Protein AF-A0A967SEU0-F1 (afdb_monomer)

Structure (mmCIF, N/CA/C/O backbone):
data_AF-A0A967SEU0-F1
#
_entry.id   AF-A0A967SEU0-F1
#
loop_
_atom_site.group_PDB
_atom_site.id
_atom_site.type_symbol
_atom_site.label_atom_id
_atom_site.label_alt_id
_atom_site.label_comp_id
_atom_site.label_asym_id
_atom_site.label_entity_id
_atom_site.label_seq_id
_atom_site.pdbx_PDB_ins_code
_atom_site.Cartn_x
_atom_site.Cartn_y
_atom_site.Cartn_z
_atom_site.occupancy
_atom_site.B_iso_or_eq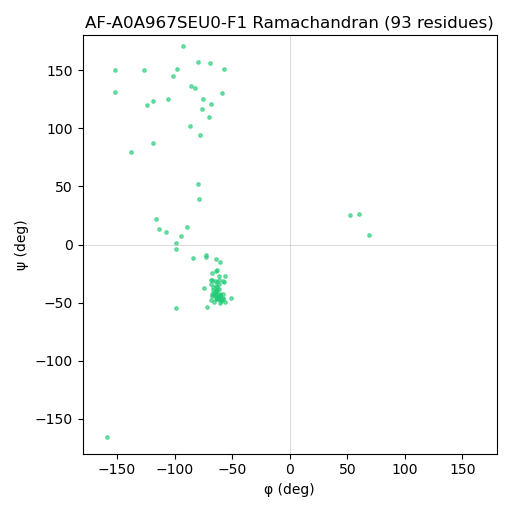uiv
_atom_site.auth_seq_id
_atom_site.auth_comp_id
_atom_site.auth_asym_id
_atom_site.auth_atom_id
_atom_site.pdbx_PDB_model_num
ATOM 1 N N . ILE A 1 1 ? -19.789 -3.528 8.147 1.00 94.44 1 ILE A N 1
ATOM 2 C CA . ILE A 1 1 ? -19.196 -2.215 7.792 1.00 94.44 1 ILE A CA 1
ATOM 3 C C . ILE A 1 1 ? -18.322 -2.330 6.545 1.00 94.44 1 ILE A C 1
ATOM 5 O O . ILE A 1 1 ? -18.741 -1.853 5.506 1.00 94.44 1 ILE A O 1
ATOM 9 N N . GLN A 1 2 ? -17.186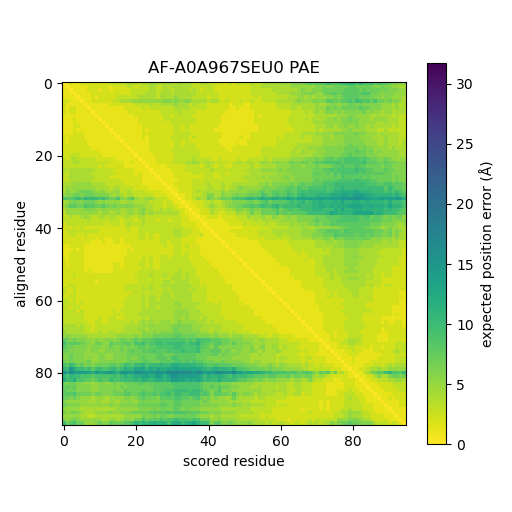 -3.036 6.569 1.00 96.75 2 GLN A N 1
ATOM 10 C CA . GLN A 1 2 ? -16.222 -2.904 5.455 1.00 96.75 2 GLN A CA 1
ATOM 11 C C . GLN A 1 2 ? -16.767 -3.481 4.138 1.00 96.75 2 GLN A C 1
ATOM 13 O O . GLN A 1 2 ? -16.507 -2.952 3.070 1.00 96.75 2 GLN A O 1
ATOM 18 N N . ARG A 1 3 ? -17.623 -4.506 4.218 1.00 96.69 3 ARG A N 1
ATOM 19 C CA . ARG A 1 3 ? -18.291 -5.102 3.051 1.00 96.69 3 ARG A CA 1
ATOM 20 C C . ARG A 1 3 ? -19.205 -4.146 2.272 1.00 96.69 3 ARG A C 1
ATOM 22 O O . ARG A 1 3 ? -19.384 -4.372 1.086 1.00 96.69 3 ARG A O 1
ATOM 29 N N . VAL A 1 4 ? -19.776 -3.109 2.899 1.00 97.69 4 VAL A N 1
ATOM 30 C CA . VAL A 1 4 ? -20.660 -2.154 2.190 1.00 97.69 4 VAL A CA 1
ATOM 31 C C . VAL A 1 4 ? -19.882 -1.044 1.472 1.00 97.69 4 VAL A C 1
ATOM 33 O O . VAL A 1 4 ? -20.443 -0.328 0.653 1.00 97.69 4 VAL A O 1
ATOM 36 N N . ARG A 1 5 ? -18.579 -0.916 1.757 1.00 96.25 5 ARG A N 1
ATOM 37 C CA . ARG A 1 5 ? -17.629 -0.054 1.043 1.00 96.25 5 ARG A CA 1
ATOM 38 C C . ARG A 1 5 ? -16.324 -0.840 0.854 1.00 96.25 5 ARG A C 1
ATOM 40 O O . ARG A 1 5 ? -15.400 -0.663 1.650 1.00 96.25 5 ARG A O 1
ATOM 47 N N . PRO A 1 6 ? -16.257 -1.743 -0.140 1.00 94.69 6 PRO A N 1
ATOM 48 C CA . PRO A 1 6 ? -15.292 -2.843 -0.185 1.00 94.69 6 PRO A CA 1
ATOM 49 C C . PRO A 1 6 ? -13.897 -2.416 -0.672 1.00 94.69 6 PRO A C 1
ATOM 51 O O . PRO A 1 6 ? -13.333 -3.016 -1.579 1.00 94.69 6 PRO A O 1
ATOM 54 N N . GLN A 1 7 ? -13.320 -1.380 -0.060 1.00 97.06 7 GLN A N 1
ATOM 55 C CA . GLN A 1 7 ? -11.931 -0.997 -0.301 1.00 97.06 7 GLN A CA 1
ATOM 56 C C . GLN A 1 7 ? -10.999 -2.079 0.279 1.00 97.06 7 GLN A C 1
ATOM 58 O O . GLN A 1 7 ? -11.059 -2.326 1.491 1.00 97.06 7 GLN A O 1
ATOM 63 N N . PRO A 1 8 ? -10.126 -2.726 -0.520 1.00 95.69 8 PRO A N 1
ATOM 64 C CA . PRO A 1 8 ? -9.344 -3.878 -0.058 1.00 95.69 8 PRO A CA 1
ATOM 65 C C . PRO A 1 8 ? -8.462 -3.569 1.157 1.00 95.69 8 PRO A C 1
ATOM 67 O O . PRO A 1 8 ? -8.489 -4.294 2.151 1.00 95.69 8 PRO A O 1
ATOM 70 N N . GLY A 1 9 ? -7.743 -2.439 1.129 1.00 96.75 9 GLY A N 1
ATOM 71 C CA . GLY A 1 9 ? -6.891 -2.020 2.246 1.00 96.75 9 GLY A CA 1
ATOM 72 C C . GLY A 1 9 ? -7.679 -1.734 3.529 1.00 96.75 9 GLY A C 1
ATOM 73 O O . GLY A 1 9 ? -7.186 -1.994 4.630 1.00 96.75 9 GLY A O 1
ATOM 74 N N . GLN A 1 10 ? -8.920 -1.247 3.405 1.00 97.88 10 GLN A N 1
ATOM 75 C CA . GLN A 1 10 ? -9.805 -1.022 4.550 1.00 97.88 10 GLN A CA 1
ATOM 76 C C . GLN A 1 10 ? -10.223 -2.347 5.198 1.00 97.88 10 GLN A C 1
ATOM 78 O O . GLN A 1 10 ? -10.230 -2.455 6.426 1.00 97.88 10 GLN A O 1
ATOM 83 N N . ALA A 1 11 ? -10.560 -3.357 4.391 1.00 97.19 11 ALA A N 1
ATOM 84 C CA . ALA A 1 11 ? -10.908 -4.688 4.884 1.00 97.19 11 ALA A CA 1
ATOM 85 C C . ALA A 1 11 ? -9.717 -5.365 5.584 1.00 97.19 11 ALA A C 1
ATOM 87 O O . ALA A 1 11 ? -9.865 -5.833 6.712 1.00 97.19 11 ALA A O 1
ATOM 88 N N . GLU A 1 12 ? -8.535 -5.330 4.966 1.00 97.38 12 GLU A N 1
ATOM 89 C CA . GLU A 1 12 ? -7.282 -5.858 5.523 1.00 97.38 12 GLU A CA 1
ATOM 90 C C . GLU A 1 12 ? -6.930 -5.195 6.864 1.00 97.38 12 GLU A C 1
ATOM 92 O O . GLU A 1 12 ? -6.623 -5.867 7.849 1.00 97.38 12 GLU A O 1
ATOM 97 N N . SER A 1 13 ? -7.020 -3.864 6.934 1.00 97.88 13 SER A N 1
ATOM 98 C CA . SER A 1 13 ? -6.718 -3.118 8.162 1.00 97.88 13 SER A CA 1
ATOM 99 C C . SER A 1 13 ? -7.726 -3.424 9.270 1.00 97.88 13 SER A C 1
ATOM 101 O O . SER A 1 13 ? -7.336 -3.607 10.420 1.00 97.88 13 SER A O 1
ATOM 103 N N . ALA A 1 14 ? -9.015 -3.555 8.933 1.00 97.94 14 ALA A N 1
ATOM 104 C CA . ALA A 1 14 ? -10.036 -3.973 9.891 1.00 97.94 14 ALA A CA 1
ATOM 105 C C . ALA A 1 14 ? -9.808 -5.401 10.407 1.00 97.94 14 ALA A C 1
ATOM 107 O O . ALA A 1 14 ? -10.009 -5.650 11.593 1.00 97.94 14 ALA A O 1
ATOM 108 N N . GLN A 1 15 ? -9.403 -6.334 9.540 1.00 97.69 15 GLN A N 1
ATOM 109 C CA . GLN A 1 15 ? -9.096 -7.707 9.939 1.00 97.69 15 GLN A CA 1
ATOM 110 C C . GLN A 1 15 ? -7.916 -7.747 10.914 1.00 97.69 15 GLN A C 1
ATOM 112 O O . GLN A 1 15 ? -8.022 -8.380 11.960 1.00 97.69 15 GLN A O 1
ATOM 117 N N . ARG A 1 16 ? -6.829 -7.023 10.619 1.00 97.56 16 ARG A N 1
ATOM 118 C CA . ARG A 1 16 ? -5.669 -6.932 11.519 1.00 97.56 16 ARG A CA 1
ATOM 119 C C . ARG A 1 16 ? -6.024 -6.328 12.870 1.00 97.56 16 ARG A C 1
ATOM 121 O O . ARG A 1 16 ? -5.634 -6.877 13.889 1.00 97.56 16 ARG A O 1
ATOM 128 N N . LEU A 1 17 ? -6.785 -5.232 12.887 1.00 97.31 17 LEU A N 1
ATOM 129 C CA . LEU A 1 17 ? -7.226 -4.618 14.142 1.00 97.31 17 LEU A CA 1
ATOM 130 C C . LEU A 1 17 ? -8.087 -5.574 14.972 1.00 97.31 17 LEU A C 1
ATOM 132 O O . LEU A 1 17 ? -7.936 -5.611 16.183 1.00 97.31 17 LEU A O 1
ATOM 136 N N . ARG A 1 18 ? -8.950 -6.379 14.340 1.00 96.94 18 ARG A N 1
ATOM 137 C CA . ARG A 1 18 ? -9.722 -7.406 15.057 1.00 96.94 18 ARG A CA 1
ATOM 138 C C . ARG A 1 18 ? -8.831 -8.476 15.673 1.00 96.94 18 ARG A C 1
ATOM 140 O O . ARG A 1 18 ? -9.065 -8.814 16.819 1.00 96.94 18 ARG A O 1
ATOM 147 N N . ALA A 1 19 ? -7.823 -8.952 14.942 1.00 98.06 19 ALA A N 1
ATOM 148 C CA . ALA A 1 19 ? -6.865 -9.925 15.466 1.00 98.06 19 ALA A CA 1
ATOM 149 C C . ALA A 1 19 ? -6.046 -9.352 16.636 1.00 98.06 19 ALA A C 1
ATOM 151 O O . ALA A 1 19 ? -5.832 -10.025 17.630 1.00 98.06 19 ALA A O 1
ATOM 152 N N . LEU A 1 20 ? -5.633 -8.082 16.561 1.00 97.06 20 LEU A N 1
ATOM 153 C CA . LEU A 1 20 ? -4.911 -7.415 17.654 1.00 97.06 20 LEU A CA 1
ATOM 154 C C . LEU A 1 20 ? -5.766 -7.186 18.909 1.00 97.06 20 LEU A C 1
ATOM 156 O O . LEU A 1 20 ? -5.220 -7.008 19.992 1.00 97.06 20 LEU A O 1
ATOM 160 N N . LEU A 1 21 ? -7.088 -7.117 18.751 1.00 96.25 21 LEU A N 1
ATOM 161 C CA . LEU A 1 21 ? -8.041 -6.889 19.838 1.00 96.25 21 LEU A CA 1
ATOM 162 C C . LEU A 1 21 ? -8.692 -8.184 20.337 1.00 96.25 21 LEU A C 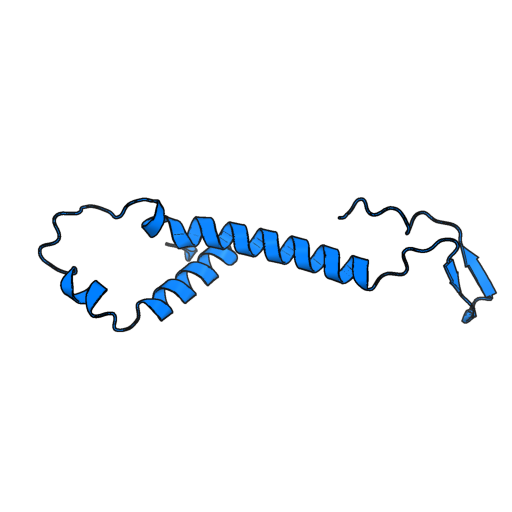1
ATOM 164 O O . LEU A 1 21 ? -9.563 -8.120 21.208 1.00 96.25 21 LEU A O 1
ATOM 168 N N . GLU A 1 22 ? -8.313 -9.328 19.770 1.00 97.50 22 GLU A N 1
ATOM 169 C CA . GLU A 1 22 ? -8.760 -10.638 20.225 1.00 97.50 22 GLU A CA 1
ATOM 170 C C . GLU A 1 22 ? -8.343 -10.828 21.690 1.00 97.50 22 GLU A C 1
ATOM 172 O O . GLU A 1 22 ? -7.224 -10.489 22.071 1.00 97.50 22 GLU A O 1
ATOM 177 N N . ASP A 1 23 ? -9.297 -11.248 22.524 1.00 96.88 23 ASP A N 1
ATOM 178 C CA . ASP A 1 23 ? -9.133 -11.470 23.969 1.00 96.88 23 ASP A CA 1
ATOM 179 C C . ASP A 1 23 ? -8.542 -10.293 24.776 1.00 96.88 23 ASP A C 1
ATOM 181 O O . ASP A 1 23 ? -7.973 -10.463 25.852 1.00 96.88 23 ASP A O 1
ATOM 185 N N . SER A 1 24 ? -8.707 -9.058 24.289 1.00 97.56 24 SER A N 1
ATOM 186 C CA . SER A 1 24 ? -8.201 -7.869 24.980 1.00 97.56 24 SER A CA 1
ATOM 187 C C . SER A 1 24 ? -8.977 -7.564 26.268 1.00 97.56 24 SER A C 1
ATOM 189 O O . SER A 1 24 ? -10.087 -7.035 26.223 1.00 97.56 24 SER A O 1
ATOM 191 N N . GLU A 1 25 ? -8.351 -7.768 27.429 1.00 97.31 25 GLU A N 1
ATOM 192 C CA . GLU A 1 25 ? -8.911 -7.395 28.743 1.00 97.31 25 GLU A CA 1
ATOM 193 C C . GLU A 1 25 ? -9.243 -5.893 28.850 1.00 97.31 25 GLU A C 1
ATOM 195 O O . GLU A 1 25 ? -10.213 -5.490 29.495 1.00 97.31 25 GLU A O 1
ATOM 200 N N . ILE A 1 26 ? -8.480 -5.038 28.15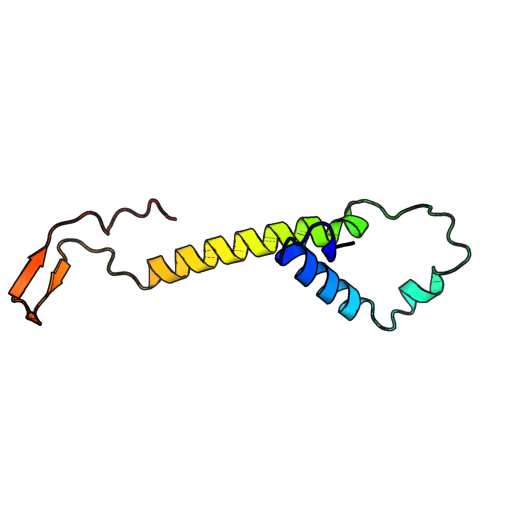8 1.00 94.31 26 ILE A N 1
ATOM 201 C CA . ILE A 1 26 ? -8.749 -3.593 28.087 1.00 94.31 26 ILE A CA 1
ATOM 202 C C . ILE A 1 26 ? -10.068 -3.335 27.355 1.00 94.31 26 ILE A C 1
ATOM 204 O O . ILE A 1 26 ? -10.873 -2.521 27.803 1.00 94.31 26 ILE A O 1
ATOM 208 N N . ARG A 1 27 ? -10.316 -4.039 26.245 1.00 93.12 27 ARG A N 1
ATOM 209 C CA . ARG A 1 27 ? -11.595 -3.951 25.532 1.00 93.12 27 ARG A CA 1
ATOM 210 C C . ARG A 1 27 ? -12.741 -4.461 26.405 1.00 93.12 27 ARG A C 1
ATOM 212 O O . ARG A 1 27 ? -13.804 -3.847 26.416 1.00 93.12 27 ARG A O 1
ATOM 219 N N . GLU A 1 28 ? -12.530 -5.560 27.125 1.00 95.00 28 GLU A N 1
ATOM 220 C CA . GLU A 1 28 ? -13.552 -6.154 27.992 1.00 95.00 28 GLU A CA 1
ATOM 221 C C . GLU A 1 28 ? -13.922 -5.249 29.173 1.00 95.00 28 GLU A C 1
ATOM 223 O O . GLU A 1 28 ? -15.108 -5.058 29.434 1.00 95.00 28 GLU A O 1
ATOM 228 N N . SER A 1 29 ? -12.944 -4.602 29.816 1.00 94.62 29 SER A N 1
ATOM 229 C CA . SER A 1 29 ? -13.187 -3.680 30.942 1.00 94.62 29 SER A CA 1
ATOM 230 C C . SER A 1 29 ? -14.001 -2.429 30.583 1.00 94.62 29 SER A C 1
ATOM 232 O O . SER A 1 29 ? -14.484 -1.750 31.483 1.00 94.62 29 SER A O 1
ATOM 234 N N . HIS A 1 30 ? -14.191 -2.139 29.291 1.00 92.19 30 HIS A N 1
ATOM 235 C CA . HIS A 1 30 ? -14.974 -1.000 28.794 1.00 92.19 30 HIS A CA 1
ATOM 236 C C . HIS A 1 30 ? -16.250 -1.425 28.043 1.00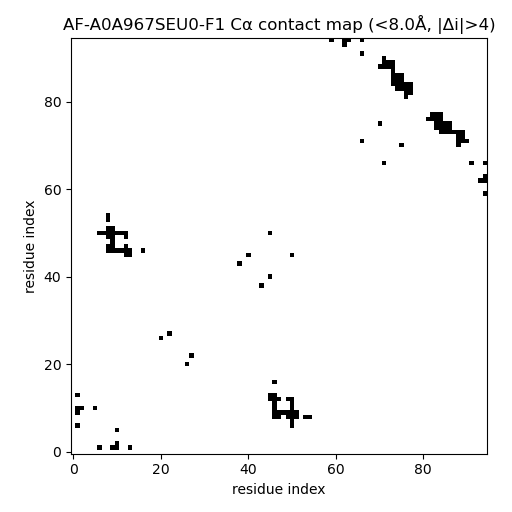 92.19 30 HIS A C 1
ATOM 238 O O . HIS A 1 30 ? -16.859 -0.609 27.352 1.00 92.19 30 HIS A O 1
ATOM 244 N N . ARG A 1 31 ? -16.673 -2.696 28.138 1.00 91.62 31 ARG A N 1
ATOM 245 C CA . ARG A 1 31 ? -17.919 -3.159 27.493 1.00 91.62 31 ARG A CA 1
ATOM 246 C C . ARG A 1 31 ? -19.179 -2.565 28.112 1.00 91.62 31 ARG A C 1
ATOM 248 O O . ARG A 1 31 ? -20.157 -2.352 27.399 1.00 91.62 31 ARG A O 1
ATOM 255 N N . GLU A 1 32 ? -19.161 -2.343 29.420 1.00 94.00 32 GLU A N 1
ATOM 256 C CA . GLU A 1 32 ? -20.303 -1.877 30.203 1.00 94.00 32 GLU A CA 1
ATOM 257 C C . GLU A 1 32 ? -19.921 -0.635 31.009 1.00 94.00 32 GLU A C 1
ATOM 259 O O . GLU A 1 32 ? -18.766 -0.458 31.386 1.00 94.00 32 GLU A O 1
ATOM 264 N N . GLY A 1 33 ? -20.892 0.244 31.267 1.00 91.19 33 GLY A N 1
ATOM 265 C CA . GLY A 1 33 ? -20.669 1.457 32.061 1.00 91.19 33 GLY A CA 1
ATOM 266 C C . GLY A 1 33 ? -19.789 2.521 31.394 1.00 91.19 33 GLY A C 1
ATOM 267 O O . GLY A 1 33 ? -19.450 3.506 32.046 1.00 91.19 33 GLY A O 1
ATOM 268 N N . ASP A 1 34 ? -19.436 2.361 30.115 1.00 92.19 34 ASP A N 1
ATOM 269 C CA . ASP A 1 34 ? -18.689 3.367 29.363 1.00 92.19 34 ASP A CA 1
ATOM 270 C C . ASP A 1 34 ? -19.616 4.529 28.948 1.00 92.19 34 ASP A C 1
ATOM 272 O O . ASP A 1 34 ? -20.560 4.318 28.182 1.00 92.19 34 ASP A O 1
ATOM 276 N N . PRO A 1 35 ? -19.379 5.770 29.422 1.00 93.38 35 PRO A N 1
ATOM 277 C CA . PRO A 1 35 ? -20.214 6.918 29.071 1.00 93.38 35 PRO A CA 1
ATOM 278 C C . PRO A 1 35 ? -20.011 7.398 27.623 1.00 93.38 35 PRO A C 1
ATOM 280 O O . PRO A 1 35 ? -20.740 8.280 27.156 1.00 93.38 35 PRO A O 1
ATOM 283 N N . ARG A 1 36 ? -19.006 6.883 26.900 1.00 92.00 36 ARG A N 1
ATOM 284 C CA . ARG A 1 36 ? -18.701 7.302 25.528 1.00 92.00 36 ARG A CA 1
ATOM 285 C C . ARG A 1 36 ? -19.712 6.716 24.547 1.00 92.00 36 ARG A C 1
ATOM 287 O O . ARG A 1 36 ? -19.863 5.509 24.422 1.00 92.00 36 ARG A O 1
ATOM 294 N N . VAL A 1 37 ? -20.339 7.589 23.757 1.00 92.88 37 VAL A N 1
ATOM 295 C CA . VAL A 1 37 ? -21.251 7.167 22.676 1.00 92.88 37 VAL A CA 1
ATOM 296 C C . VAL A 1 37 ? -20.476 6.615 21.472 1.00 92.88 37 VAL A C 1
ATOM 298 O O . VAL A 1 37 ? -20.924 5.679 20.814 1.00 92.88 37 VAL A O 1
ATOM 301 N N . GLN A 1 38 ? -19.320 7.208 21.149 1.00 92.75 38 GLN A N 1
ATOM 302 C CA . GLN A 1 38 ? -18.442 6.781 20.058 1.00 92.75 38 GLN A CA 1
ATOM 303 C C . GLN A 1 38 ? -16.985 7.144 20.351 1.00 92.75 38 GLN A C 1
ATOM 305 O O . GLN A 1 38 ? -16.708 8.190 20.937 1.00 92.75 38 GLN A O 1
ATOM 310 N N . ASP A 1 39 ? -16.054 6.348 19.828 1.00 94.25 39 ASP A N 1
ATOM 311 C CA . ASP A 1 39 ? -14.629 6.674 19.876 1.00 94.25 39 ASP A CA 1
ATOM 312 C C . ASP A 1 39 ? -14.270 7.873 18.988 1.00 94.25 39 ASP A C 1
ATOM 314 O O . ASP A 1 39 ? -14.922 8.149 17.965 1.00 94.25 39 ASP A O 1
ATOM 318 N N . ALA A 1 40 ? -13.163 8.534 19.337 1.00 95.50 40 ALA A N 1
ATOM 319 C CA . ALA A 1 40 ? -12.522 9.542 18.502 1.00 95.50 40 ALA A CA 1
ATOM 320 C C . ALA A 1 40 ? -12.145 8.972 17.123 1.00 95.50 40 ALA A C 1
ATOM 322 O O . ALA A 1 40 ? -11.838 7.785 16.967 1.00 95.50 40 ALA A O 1
ATOM 323 N N . TYR A 1 41 ? -12.130 9.832 16.103 1.00 97.25 41 TYR A N 1
ATOM 324 C CA . TYR A 1 41 ? -11.855 9.414 14.723 1.00 97.25 41 TYR A CA 1
ATOM 325 C C . TYR A 1 41 ? -10.464 8.809 14.539 1.00 97.25 41 TYR A C 1
ATOM 327 O O . TYR A 1 41 ? -10.311 7.905 13.721 1.00 97.25 41 TYR A O 1
ATOM 335 N N . SER A 1 42 ? -9.478 9.245 15.325 1.00 96.31 42 SER A N 1
ATOM 336 C CA . SER A 1 42 ? -8.132 8.664 15.330 1.00 96.31 42 SER A CA 1
ATOM 337 C C . SER A 1 42 ? -8.127 7.158 15.613 1.00 96.31 42 SER A C 1
ATOM 339 O O . SER A 1 42 ? -7.237 6.471 15.129 1.00 96.31 42 SER A O 1
ATOM 341 N N . ILE A 1 43 ? -9.130 6.640 16.334 1.00 94.12 43 ILE A N 1
ATOM 342 C CA . ILE A 1 43 ? -9.313 5.210 16.615 1.00 94.12 43 ILE A CA 1
ATOM 343 C C . ILE A 1 43 ? -10.333 4.603 15.651 1.00 94.12 43 ILE A C 1
ATOM 345 O O . ILE A 1 43 ? -10.053 3.652 14.921 1.00 94.12 43 ILE A O 1
ATOM 349 N N . ARG A 1 44 ? -11.530 5.184 15.588 1.00 97.12 44 ARG A N 1
ATOM 350 C CA . ARG A 1 44 ? -12.659 4.595 14.857 1.00 97.12 44 ARG A CA 1
ATOM 351 C C . ARG A 1 44 ? -12.447 4.510 13.350 1.00 97.12 44 ARG A C 1
ATOM 353 O O . ARG A 1 44 ? -12.961 3.594 12.708 1.00 97.12 44 ARG A O 1
ATOM 360 N N . CYS A 1 45 ? -11.696 5.455 12.789 1.00 98.19 45 CYS A N 1
ATOM 361 C CA . CYS A 1 45 ? -11.420 5.520 11.359 1.00 98.19 45 CYS A CA 1
ATOM 362 C C . CYS A 1 45 ? -10.094 4.844 10.973 1.00 98.19 45 CYS A C 1
ATOM 364 O O . CYS A 1 45 ? -9.697 4.937 9.809 1.00 98.19 45 CYS A O 1
ATOM 366 N N . MET A 1 46 ? -9.417 4.147 11.902 1.00 98.31 46 MET A N 1
ATOM 367 C CA . MET A 1 46 ? -8.155 3.458 11.609 1.00 98.31 46 MET A CA 1
ATOM 368 C C . MET A 1 46 ? -8.246 2.543 10.374 1.00 98.31 46 MET A C 1
ATOM 370 O O . MET A 1 46 ? -7.373 2.647 9.511 1.00 98.31 46 MET A O 1
ATOM 374 N N . PRO A 1 47 ? -9.287 1.699 10.187 1.00 98.38 47 PRO A N 1
ATOM 375 C CA . PRO A 1 47 ? -9.374 0.872 8.987 1.00 98.38 47 PRO A CA 1
ATOM 376 C C . PRO A 1 47 ? -9.378 1.679 7.684 1.00 98.38 47 PRO A C 1
ATOM 378 O O . PRO A 1 47 ? -8.711 1.304 6.726 1.00 98.38 47 PRO A O 1
ATOM 381 N N . GLN A 1 48 ? -10.124 2.782 7.638 1.00 98.31 48 GLN A N 1
ATOM 382 C CA . GLN A 1 48 ? -10.277 3.628 6.456 1.00 98.31 48 GLN A CA 1
ATOM 383 C C . GLN A 1 48 ? -8.962 4.340 6.125 1.00 98.31 48 GLN A C 1
ATOM 385 O O . GLN A 1 48 ? -8.523 4.313 4.977 1.00 98.31 48 GLN A O 1
ATOM 390 N N . VAL A 1 49 ? -8.325 4.939 7.135 1.00 98.19 49 VAL A N 1
ATOM 391 C CA . VAL A 1 49 ? -7.101 5.735 6.968 1.00 98.19 49 VAL A CA 1
ATOM 392 C C . VAL A 1 49 ? -5.904 4.839 6.658 1.00 98.19 49 VAL A C 1
ATOM 394 O O . VAL A 1 49 ? -5.250 5.006 5.629 1.00 98.19 49 VAL A O 1
ATOM 397 N N . HIS A 1 50 ? -5.644 3.834 7.497 1.00 98.25 50 HIS A N 1
ATOM 398 C CA . HIS A 1 50 ? -4.506 2.937 7.292 1.00 98.25 50 HIS A CA 1
ATOM 399 C C . HIS A 1 50 ? -4.697 2.055 6.056 1.00 98.25 50 HIS A C 1
ATOM 401 O O . HIS A 1 50 ? -3.723 1.718 5.386 1.00 98.25 50 HIS A O 1
ATOM 407 N N . GLY A 1 51 ? -5.942 1.715 5.712 1.00 98.06 51 GLY A N 1
ATOM 408 C CA . GLY A 1 51 ? -6.246 0.981 4.493 1.00 98.06 51 GLY A CA 1
ATOM 409 C C . GLY A 1 51 ? -5.855 1.735 3.226 1.00 98.06 51 GLY A C 1
ATOM 410 O O . GLY A 1 51 ? -5.207 1.152 2.357 1.00 98.06 51 GLY A O 1
ATOM 411 N N . ALA A 1 52 ? -6.187 3.026 3.146 1.00 98.19 52 ALA A N 1
ATOM 412 C CA . ALA A 1 52 ? -5.788 3.881 2.029 1.00 98.19 52 ALA A CA 1
ATOM 413 C C . ALA A 1 52 ? -4.259 4.039 1.951 1.00 98.19 52 ALA A C 1
ATOM 415 O O . ALA A 1 52 ? -3.676 3.855 0.884 1.00 98.19 52 ALA A O 1
ATOM 416 N N . ALA A 1 53 ? -3.596 4.285 3.086 1.00 98.25 53 ALA A N 1
ATOM 417 C CA . ALA A 1 53 ? -2.139 4.415 3.138 1.00 98.25 53 ALA A CA 1
ATOM 418 C C . ALA A 1 53 ? -1.416 3.137 2.672 1.00 98.25 53 ALA A C 1
ATOM 420 O O . ALA A 1 53 ? -0.476 3.202 1.883 1.00 98.25 53 ALA A O 1
ATOM 421 N N . ARG A 1 54 ? -1.884 1.955 3.097 1.00 96.19 54 ARG A N 1
ATOM 422 C CA . ARG A 1 54 ? -1.328 0.663 2.651 1.00 96.19 54 ARG A CA 1
ATOM 423 C C . ARG A 1 54 ? -1.504 0.435 1.157 1.00 96.19 54 ARG A C 1
ATOM 425 O O . ARG A 1 54 ? -0.633 -0.160 0.531 1.00 96.19 54 ARG A O 1
ATOM 432 N N . GLN A 1 55 ? -2.622 0.880 0.593 1.00 96.94 55 GLN A N 1
ATOM 433 C CA . GLN A 1 55 ? -2.858 0.782 -0.841 1.00 96.94 55 GLN A CA 1
ATOM 434 C C . GLN A 1 55 ? -1.914 1.694 -1.630 1.00 96.94 55 GLN A C 1
ATOM 436 O O . GLN A 1 55 ? -1.324 1.230 -2.599 1.00 96.94 55 GLN A O 1
ATOM 441 N N . ALA A 1 56 ? -1.719 2.937 -1.183 1.00 97.50 56 ALA A N 1
ATOM 442 C CA . ALA A 1 56 ? -0.746 3.846 -1.787 1.00 97.50 56 ALA A CA 1
ATOM 443 C C . ALA A 1 56 ? 0.682 3.280 -1.709 1.00 97.50 56 ALA A C 1
ATOM 445 O O . ALA A 1 56 ? 1.404 3.291 -2.700 1.00 97.50 56 ALA A O 1
ATOM 446 N N . PHE A 1 57 ? 1.059 2.709 -0.562 1.00 97.50 57 PHE A N 1
ATOM 447 C CA . PHE A 1 57 ? 2.360 2.064 -0.397 1.00 97.50 57 PHE A CA 1
ATOM 448 C C . PHE A 1 57 ? 2.556 0.881 -1.353 1.00 97.50 57 PHE A C 1
ATOM 450 O O . PHE A 1 57 ? 3.610 0.769 -1.968 1.00 97.50 57 PHE A O 1
ATOM 457 N N . ARG A 1 58 ? 1.545 0.013 -1.507 1.00 97.50 58 ARG A N 1
ATOM 458 C CA . ARG A 1 58 ? 1.605 -1.092 -2.476 1.00 97.50 58 ARG A CA 1
ATOM 459 C C . ARG A 1 58 ? 1.792 -0.584 -3.898 1.00 97.50 58 ARG A C 1
ATOM 461 O O . ARG A 1 58 ? 2.685 -1.066 -4.569 1.00 97.50 58 ARG A O 1
ATOM 468 N N . TYR A 1 59 ? 1.013 0.415 -4.310 1.00 97.56 59 TYR A N 1
ATOM 469 C CA . TYR A 1 59 ? 1.163 1.021 -5.631 1.00 97.56 59 TYR A CA 1
ATOM 470 C C . TYR A 1 59 ? 2.586 1.547 -5.860 1.00 97.56 59 TYR A C 1
ATOM 472 O O . TYR A 1 59 ? 3.209 1.204 -6.857 1.00 97.56 59 TYR A O 1
ATOM 480 N N . ALA A 1 60 ? 3.120 2.326 -4.913 1.00 98.31 60 ALA A N 1
ATOM 481 C CA . ALA A 1 60 ? 4.474 2.864 -5.016 1.00 98.31 60 ALA A CA 1
ATOM 482 C C . ALA A 1 60 ? 5.527 1.750 -5.097 1.00 98.31 60 ALA A C 1
ATOM 484 O O . ALA A 1 60 ? 6.433 1.813 -5.920 1.00 98.31 60 ALA A O 1
ATOM 485 N N . ARG A 1 61 ? 5.387 0.707 -4.272 1.00 98.44 61 ARG A N 1
ATOM 486 C CA . ARG A 1 61 ? 6.260 -0.465 -4.325 1.00 98.44 61 ARG A CA 1
ATOM 487 C C . ARG A 1 61 ? 6.188 -1.146 -5.690 1.00 98.44 61 ARG A C 1
ATOM 489 O O . ARG A 1 61 ? 7.234 -1.413 -6.253 1.00 98.44 61 ARG A O 1
ATOM 496 N N . ASP A 1 62 ? 4.993 -1.402 -6.214 1.00 98.44 62 ASP A N 1
ATOM 497 C CA . ASP A 1 62 ? 4.822 -2.113 -7.484 1.00 98.44 62 ASP A CA 1
ATOM 498 C C . ASP A 1 62 ? 5.445 -1.314 -8.652 1.00 98.44 62 ASP A C 1
ATOM 500 O O . ASP A 1 62 ? 6.119 -1.889 -9.502 1.00 98.44 62 ASP A O 1
ATOM 504 N N . VAL A 1 63 ? 5.298 0.019 -8.656 1.00 98.50 63 VAL A N 1
ATOM 505 C CA . VAL A 1 63 ? 5.976 0.913 -9.615 1.00 98.50 63 VAL A CA 1
ATOM 506 C C . VAL A 1 63 ? 7.498 0.805 -9.494 1.00 98.50 63 VAL A C 1
ATOM 508 O O . VAL A 1 63 ? 8.185 0.589 -10.490 1.00 98.50 63 VAL A O 1
ATOM 511 N N . LEU A 1 64 ? 8.028 0.925 -8.275 1.00 98.50 64 LEU A N 1
ATOM 512 C CA . LEU A 1 64 ? 9.470 0.884 -8.029 1.00 98.50 64 LEU A CA 1
ATOM 513 C C . LEU A 1 64 ? 10.078 -0.494 -8.315 1.00 98.50 64 LEU A C 1
ATOM 515 O O . LEU A 1 64 ? 11.198 -0.567 -8.806 1.00 98.50 64 LEU A O 1
ATOM 519 N N . GLU A 1 65 ? 9.364 -1.583 -8.025 1.00 98.62 65 GLU A N 1
ATOM 520 C CA . GLU A 1 65 ? 9.798 -2.950 -8.329 1.00 98.62 65 GLU A CA 1
ATOM 521 C C . GLU A 1 65 ? 9.914 -3.167 -9.840 1.00 98.62 65 GLU A C 1
ATOM 523 O O . GLU A 1 65 ? 10.879 -3.784 -10.288 1.00 98.62 65 GLU A O 1
ATOM 528 N N . VAL A 1 66 ? 8.981 -2.634 -10.636 1.00 98.38 66 VAL A N 1
ATOM 529 C CA . VAL A 1 66 ? 9.081 -2.677 -12.103 1.00 98.38 66 VAL A CA 1
ATOM 530 C C . VAL A 1 66 ? 10.270 -1.850 -12.587 1.00 98.38 66 VAL A C 1
ATOM 532 O O . VAL A 1 66 ? 11.090 -2.362 -13.348 1.00 98.38 66 VAL A O 1
ATOM 535 N N . GLU A 1 67 ? 10.399 -0.605 -12.126 1.00 98.00 67 GLU A N 1
ATOM 536 C CA . GLU A 1 67 ? 11.468 0.300 -12.566 1.00 98.00 67 GLU A CA 1
ATOM 537 C C . GLU A 1 67 ? 12.858 -0.256 -12.224 1.00 98.00 67 GLU A C 1
ATOM 539 O O . GLU A 1 67 ? 13.736 -0.329 -13.081 1.00 98.00 67 GLU A O 1
ATOM 544 N N . ALA A 1 68 ? 13.046 -0.735 -10.989 1.00 97.81 68 ALA A N 1
ATOM 545 C CA . ALA A 1 68 ? 14.321 -1.266 -10.511 1.00 97.81 68 ALA A CA 1
ATOM 546 C C . ALA A 1 68 ? 14.786 -2.524 -11.264 1.00 97.81 68 ALA A C 1
ATOM 548 O O . ALA A 1 68 ? 15.975 -2.840 -11.244 1.00 97.81 68 ALA A O 1
ATOM 549 N N . ASN A 1 69 ? 13.865 -3.244 -11.911 1.00 98.19 69 ASN A N 1
ATOM 550 C CA . ASN A 1 69 ? 14.154 -4.448 -12.692 1.00 98.19 69 ASN A CA 1
ATOM 551 C C . ASN A 1 69 ? 14.032 -4.222 -14.211 1.00 98.19 69 ASN A C 1
ATOM 553 O O . ASN A 1 69 ? 14.040 -5.188 -14.976 1.00 98.19 69 ASN A O 1
ATOM 557 N N . SER A 1 70 ? 13.912 -2.971 -14.662 1.00 97.44 70 SER A N 1
ATOM 558 C CA . SER A 1 70 ? 13.792 -2.619 -16.079 1.00 97.44 70 SER A CA 1
ATOM 559 C C . SER A 1 70 ? 15.132 -2.198 -16.686 1.00 97.44 70 SER A C 1
ATOM 561 O O . SER A 1 70 ? 15.996 -1.636 -16.018 1.00 97.44 70 SER A O 1
ATOM 563 N N . ALA A 1 71 ? 15.298 -2.427 -17.991 1.00 97.06 71 ALA A N 1
ATOM 564 C CA . ALA A 1 71 ? 16.389 -1.828 -18.756 1.00 97.06 71 ALA A CA 1
ATOM 565 C C . ALA A 1 71 ? 16.040 -0.364 -19.072 1.00 97.06 71 ALA A C 1
ATOM 567 O O . ALA A 1 71 ? 15.355 -0.077 -20.060 1.00 97.06 71 ALA A O 1
ATOM 568 N N . THR A 1 72 ? 16.500 0.548 -18.215 1.00 95.94 72 THR A N 1
ATOM 569 C CA . THR A 1 72 ? 16.274 2.002 -18.308 1.00 95.94 72 THR A CA 1
ATOM 570 C C . THR A 1 72 ? 17.349 2.733 -19.126 1.00 95.94 72 THR A C 1
ATOM 572 O O . THR A 1 72 ? 17.456 3.953 -19.083 1.00 95.94 72 THR A O 1
ATOM 575 N N . ASP A 1 73 ? 18.155 2.000 -19.894 1.00 95.25 73 ASP A N 1
ATOM 576 C CA . ASP A 1 73 ? 19.247 2.554 -20.699 1.00 95.25 73 ASP A CA 1
ATOM 577 C C . ASP A 1 73 ? 18.806 2.883 -22.139 1.00 95.25 73 ASP A C 1
ATOM 579 O O . ASP A 1 73 ? 17.711 2.525 -22.589 1.00 95.25 73 ASP A O 1
ATOM 583 N N . ASN A 1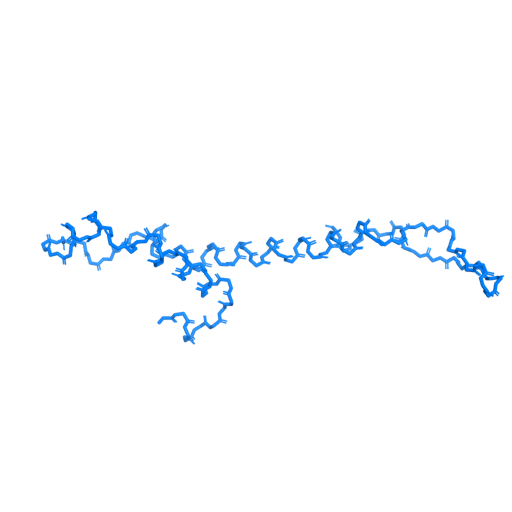 74 ? 19.674 3.568 -22.882 1.00 95.81 74 ASN A N 1
ATOM 584 C CA . ASN A 1 74 ? 19.501 3.854 -24.297 1.00 95.81 74 ASN A CA 1
ATOM 585 C C . ASN A 1 74 ? 20.859 4.017 -25.027 1.00 95.81 74 ASN A C 1
ATOM 587 O O . ASN A 1 74 ? 21.663 4.854 -24.613 1.00 95.81 74 ASN A O 1
ATOM 591 N N . PRO A 1 75 ? 21.082 3.347 -26.180 1.00 96.31 75 PRO A N 1
ATOM 592 C CA . PRO A 1 75 ? 20.141 2.487 -26.901 1.00 96.31 75 PRO A CA 1
ATOM 593 C C . PRO A 1 75 ? 20.036 1.084 -26.296 1.00 96.31 75 PRO A C 1
ATOM 595 O O . PRO A 1 75 ? 20.959 0.593 -25.653 1.00 96.31 75 PRO A O 1
ATOM 598 N N . LEU A 1 76 ? 18.923 0.405 -26.558 1.00 97.12 76 LEU A N 1
ATOM 599 C CA . LEU A 1 76 ? 18.755 -0.999 -26.200 1.00 97.12 76 LEU A CA 1
ATOM 600 C C . LEU A 1 76 ? 19.396 -1.899 -27.258 1.00 97.12 76 LEU A C 1
ATOM 602 O O . LEU A 1 76 ? 19.200 -1.704 -28.461 1.00 97.12 76 LEU A O 1
ATOM 606 N N . ILE A 1 77 ? 20.135 -2.906 -26.801 1.00 96.81 77 ILE A N 1
ATOM 607 C CA . ILE A 1 77 ? 20.831 -3.876 -27.648 1.00 96.81 77 ILE A CA 1
ATOM 608 C C . ILE A 1 77 ? 20.069 -5.203 -27.591 1.00 96.81 77 ILE A C 1
ATOM 610 O O . ILE A 1 77 ? 19.862 -5.747 -26.510 1.00 96.81 77 ILE A O 1
ATOM 614 N N . PHE A 1 78 ? 19.690 -5.738 -28.753 1.00 96.94 78 PHE A N 1
ATOM 615 C CA . PHE A 1 78 ? 19.013 -7.029 -28.912 1.00 96.94 78 PHE A CA 1
ATOM 616 C C . PHE A 1 78 ? 19.895 -7.964 -29.755 1.00 96.94 78 PHE A C 1
ATOM 618 O O . PHE A 1 78 ? 19.763 -7.986 -30.983 1.00 96.94 78 PHE A O 1
ATOM 625 N N . PRO A 1 79 ? 20.823 -8.714 -29.125 1.00 95.69 79 PRO A N 1
ATOM 626 C CA . PRO A 1 79 ? 21.847 -9.480 -29.837 1.00 95.69 79 PRO A CA 1
ATOM 627 C C . PRO A 1 79 ? 21.287 -10.601 -30.713 1.00 95.69 79 PRO A C 1
ATOM 629 O O . PRO A 1 79 ? 21.817 -10.836 -31.793 1.00 95.69 79 PRO A O 1
ATOM 632 N N . GLU A 1 80 ? 20.213 -11.260 -30.272 1.00 96.62 80 GLU A N 1
ATOM 633 C CA . GLU A 1 80 ? 19.588 -12.379 -30.995 1.00 96.62 80 GLU A CA 1
ATOM 634 C C . 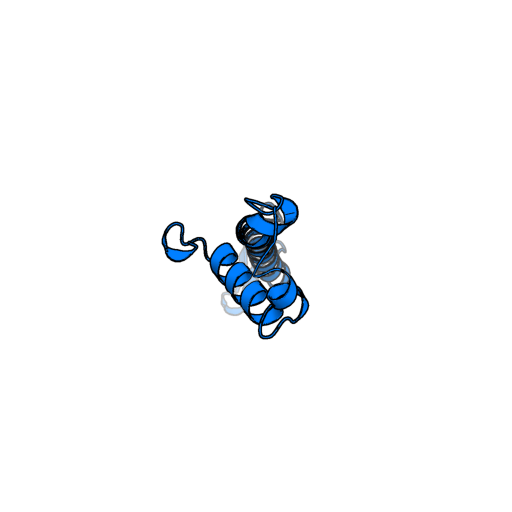GLU A 1 80 ? 19.064 -11.959 -32.374 1.00 96.62 80 GLU A C 1
ATOM 636 O O . GLU A 1 80 ? 19.170 -12.715 -33.336 1.00 96.62 80 GLU A O 1
ATOM 641 N N . ASP A 1 81 ? 18.590 -10.716 -32.485 1.00 95.25 81 ASP A N 1
ATOM 642 C CA . ASP A 1 81 ? 18.091 -10.139 -33.734 1.00 95.25 81 ASP A CA 1
ATOM 643 C C . ASP A 1 81 ? 19.129 -9.250 -34.443 1.00 95.25 81 ASP A C 1
ATOM 645 O O . ASP A 1 81 ? 18.844 -8.683 -35.499 1.00 95.25 81 ASP A O 1
ATOM 649 N N . GLY A 1 82 ? 20.303 -9.037 -33.837 1.00 96.12 82 GLY A N 1
ATOM 650 C CA . GLY A 1 82 ? 21.297 -8.066 -34.304 1.00 96.12 82 GLY A CA 1
ATOM 651 C C . GLY A 1 82 ? 20.794 -6.614 -34.337 1.00 96.12 82 GLY A C 1
ATOM 652 O O . GLY A 1 82 ? 21.278 -5.820 -35.145 1.00 96.12 82 GLY A O 1
ATOM 653 N N . ARG A 1 83 ? 19.804 -6.252 -33.503 1.00 97.75 83 ARG A N 1
ATOM 654 C CA . ARG A 1 83 ? 19.160 -4.923 -33.515 1.00 97.75 83 ARG A CA 1
ATOM 655 C C . ARG A 1 83 ? 19.679 -4.010 -32.405 1.00 97.75 83 ARG A C 1
ATOM 657 O O . ARG A 1 83 ? 19.925 -4.449 -31.285 1.00 97.75 83 ARG A O 1
ATOM 664 N N . ILE A 1 84 ? 19.762 -2.715 -32.713 1.00 97.50 84 ILE A N 1
ATOM 665 C CA . ILE A 1 84 ? 20.019 -1.628 -31.758 1.00 97.50 84 ILE A CA 1
ATOM 666 C C . ILE A 1 84 ? 18.868 -0.630 -31.889 1.00 97.50 84 ILE A C 1
ATOM 668 O O . ILE A 1 84 ? 18.634 -0.109 -32.980 1.00 97.50 84 ILE A O 1
ATOM 672 N N . LEU A 1 85 ? 18.131 -0.393 -30.803 1.00 97.62 85 LEU A N 1
ATOM 673 C CA . LEU A 1 85 ? 16.939 0.456 -30.802 1.00 97.62 85 LEU A CA 1
ATOM 674 C C . LEU A 1 85 ? 17.127 1.655 -29.872 1.00 97.62 85 LEU A C 1
ATOM 676 O O . LEU A 1 85 ? 17.364 1.486 -28.678 1.00 97.62 85 LEU A O 1
ATOM 680 N N . SER A 1 86 ? 16.970 2.861 -30.416 1.00 97.75 86 SER A N 1
ATOM 681 C CA . SER A 1 86 ? 16.927 4.092 -29.623 1.00 97.75 86 SER A CA 1
ATOM 682 C C . SER A 1 86 ? 15.509 4.358 -29.111 1.00 97.75 86 SER A C 1
ATOM 684 O O . SER A 1 86 ? 14.542 4.239 -29.863 1.00 97.75 86 SER A O 1
ATOM 686 N N . GLY A 1 87 ? 15.383 4.756 -27.849 1.00 96.25 87 GLY A N 1
ATOM 687 C CA . GLY A 1 87 ? 14.123 5.027 -27.165 1.00 96.25 87 GLY A CA 1
ATOM 688 C C . GLY A 1 87 ? 14.299 5.936 -25.947 1.00 96.25 87 GLY A C 1
ATOM 689 O O . GLY A 1 87 ? 15.323 6.595 -25.786 1.00 96.25 87 GLY A O 1
ATOM 690 N N . GLY A 1 88 ? 13.267 5.991 -25.103 1.00 97.12 88 GLY A N 1
ATOM 691 C CA . GLY A 1 88 ? 13.183 6.888 -23.944 1.00 97.12 88 GLY A CA 1
ATOM 692 C C . GLY A 1 88 ? 13.122 6.174 -22.596 1.00 97.12 88 GLY A C 1
ATOM 693 O O . GLY A 1 88 ? 12.622 6.760 -21.643 1.00 97.12 88 GLY A O 1
ATOM 694 N N . ASN A 1 89 ? 13.587 4.923 -22.508 1.00 96.75 89 ASN A N 1
ATOM 695 C CA . ASN A 1 89 ? 13.481 4.111 -21.287 1.00 96.75 89 ASN A CA 1
ATOM 696 C C . ASN A 1 89 ? 14.209 4.715 -20.071 1.00 96.75 89 ASN A C 1
ATOM 698 O O . ASN A 1 89 ? 13.929 4.318 -18.949 1.00 96.75 89 ASN A O 1
ATOM 702 N N . PHE A 1 90 ? 15.092 5.693 -20.279 1.00 95.25 90 PHE A N 1
ATOM 703 C CA . PHE A 1 90 ? 15.742 6.460 -19.212 1.00 95.25 90 PHE A CA 1
ATOM 704 C C . PHE A 1 90 ? 14.815 7.458 -18.502 1.00 95.25 90 PHE A C 1
ATOM 706 O O . PHE A 1 90 ? 15.204 8.055 -17.499 1.00 95.25 90 PHE A O 1
ATOM 713 N N . HIS A 1 91 ? 13.613 7.715 -19.028 1.00 97.38 91 HIS A N 1
ATOM 714 C CA . HIS A 1 91 ? 12.708 8.712 -18.467 1.00 97.38 91 HIS A CA 1
ATOM 715 C C . HIS A 1 91 ? 11.828 8.125 -17.351 1.00 97.38 91 HIS A C 1
ATOM 717 O O . HIS A 1 91 ? 10.778 7.542 -17.608 1.00 97.38 91 HI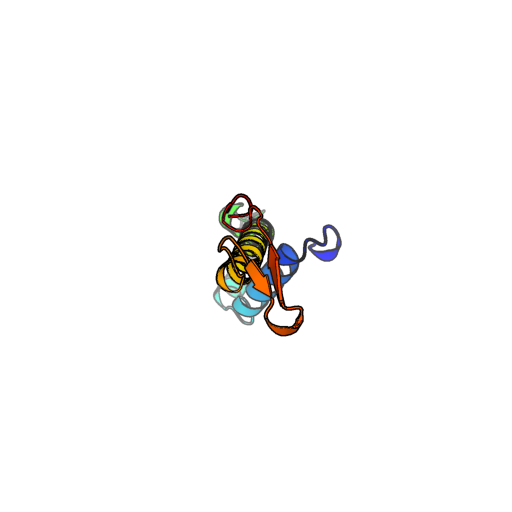S A O 1
ATOM 723 N N . GLY A 1 92 ? 12.173 8.408 -16.096 1.00 96.38 92 GLY A N 1
ATOM 724 C CA . GLY A 1 92 ? 11.475 7.897 -14.907 1.00 96.38 92 GLY A CA 1
ATOM 725 C C . GLY A 1 92 ? 10.163 8.601 -14.533 1.00 96.38 92 GLY A C 1
ATOM 726 O O . GLY A 1 92 ? 9.917 8.803 -13.356 1.00 96.38 92 GLY A O 1
ATOM 727 N N . GLN A 1 93 ? 9.310 8.998 -15.490 1.00 96.88 93 GLN A N 1
ATOM 728 C CA . GLN A 1 93 ? 8.013 9.645 -15.172 1.00 96.88 93 GLN A CA 1
ATOM 729 C C . GLN A 1 93 ? 7.084 8.809 -14.264 1.00 96.88 93 GLN A C 1
ATOM 731 O O . GLN A 1 93 ? 6.291 9.410 -13.533 1.00 96.88 93 GLN A O 1
ATOM 736 N N . PRO A 1 94 ? 7.094 7.461 -14.329 1.00 93.69 94 PRO A N 1
ATOM 737 C CA . PRO A 1 94 ? 6.281 6.647 -13.430 1.00 93.69 94 PRO A CA 1
ATOM 738 C C . PRO A 1 94 ? 6.655 6.771 -11.944 1.00 93.69 94 PRO A C 1
ATOM 740 O O . PRO A 1 94 ? 5.795 6.475 -11.113 1.00 93.69 94 PRO A O 1
ATOM 743 N N . VAL A 1 95 ? 7.889 7.190 -11.626 1.00 93.81 95 VAL A N 1
ATOM 744 C CA . VAL A 1 95 ? 8.445 7.326 -10.264 1.00 93.81 95 VAL A CA 1
ATOM 745 C C . VAL A 1 95 ? 8.279 8.750 -9.743 1.00 93.81 95 VAL A C 1
ATOM 747 O O . VAL A 1 95 ? 7.824 8.884 -8.583 1.00 93.81 95 VAL A O 1
#

Nearest PDB structures (foldseek):
  4v2r-assembly1_A-2  TM=8.973E-01  e=1.567E-03  Taxus chinensis
  4v2r-assembly1_B-2  TM=9.091E-01  e=1.672E-03  Taxus chinensis
  3unv-assembly1_A  TM=8.186E-01  e=1.289E-03  Pantoea agglomerans
  6s7q-assembly1_D  TM=8.375E-01  e=4.332E-02  Treponema denticola

Sequence (95 aa):
IQRVRPQPGQAESAQRLRALLEDSEIRESHREGDPRVQDAYSIRCMPQVHGAARQAFRYARDVLEVEANSATDNPLIFPEDGRILSGGNFHGQPV

Foldseek 3Di:
DCVVVVLPLLVVQVVVVCVVCVPPPVVVVCPPPNPDPDDDCVPPVRSVVRSVVVVVVVQVVVLVVDLVPDPQDPFDADVVVRDTHGDHSVDSPSD

pLDDT: mea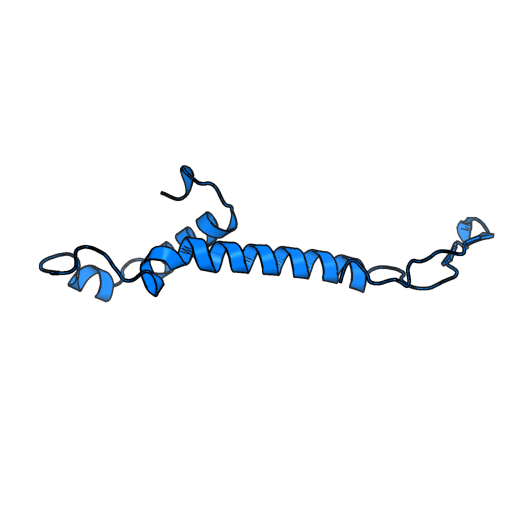n 96.48, std 1.8, range [91.19, 98.62]

Mean predicted aligned error: 4.03 Å

Secondary structure (DSSP, 8-state):
-GGGS--HHHHHHHHHHHHHTTT-HHHHTTSSS---SS--HHHHTHHHHHHHHHHHHHHHHHHHHHHHTS---SSEEEGGGTEEE---TT--TT-

Radius of gyration: 23.67 Å; Cα contacts (8 Å, |Δi|>4): 73; chains: 1; bounding box: 43×22×66 Å

Solvent-accessible surface area (backbone atoms only — not comparable to full-atom values): 5796 Å² total; per-residue (Å²): 115,51,80,85,59,72,46,66,36,25,45,54,38,43,53,51,53,50,62,74,52,56,90,35,64,73,61,59,73,52,71,62,92,57,89,68,90,68,74,58,62,87,63,70,41,39,26,59,54,55,6,52,52,52,46,53,50,48,52,53,48,55,51,49,56,50,57,77,72,48,83,44,58,70,62,44,78,40,75,94,77,74,44,77,46,81,70,66,53,64,62,66,81,89,112